Protein AF-A0A146M2W3-F1 (afdb_monomer)

Organism: Lygus hesperus (NCBI:txid30085)

Mean predicted aligned error: 14.53 Å

Foldseek 3Di:
DVVVVVVVVVVVVVVVVVVVVVVVVVVVVVVVVVVVVVVVVVVVVVLLVVLVVLVVVLVVVLVVVLVVVLVPDDDDDPDPVPVVSVVSSVCSVVVLPDPDPDPDDDDDDDPPPPPPPRRVVNVVSVVVVPPD

Radius of gyration: 33.16 Å; Cα contacts (8 Å, |Δi|>4): 21; chains: 1; bounding box: 76×37×98 Å

Sequence (132 aa):
MRQIYIVKKLQLDRDELVEKNTVAIEQVKNLQRQVDHLHRMYNTTLDNLRCSSKVLNSHSTLLRTIMIKLQQLPPAPQGAQVDEVISLVQQCIDGSGSTDDTEGGGSSNSGTDIHTTTDHDTKECEKNNLIQ

pLDDT: mean 74.76, std 20.81, range [29.23, 98.44]

Solvent-accessible surface area (backbone atoms only — not comparable to full-atom values): 7998 Å² total; per-residue (Å²): 114,71,66,61,53,53,55,54,49,54,49,52,56,49,52,54,48,52,51,54,48,53,54,52,51,52,52,52,54,51,50,50,53,51,52,56,49,51,53,51,54,49,52,54,51,52,51,53,51,54,40,52,52,50,49,51,53,51,51,52,51,51,52,51,52,46,53,56,54,60,70,69,53,76,95,67,71,93,80,71,56,61,65,55,50,51,52,51,49,48,49,55,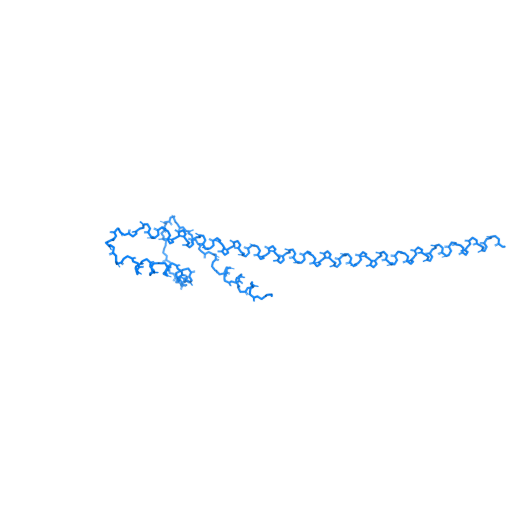61,56,55,71,74,60,84,76,89,69,91,73,89,77,93,75,97,65,99,75,81,74,77,80,76,60,56,67,62,40,56,58,44,57,60,59,71,73,69,128

Secondary structure (DSSP, 8-state):
-HHHHHHHHHHHHHHHHHHHHHHHHHHHHHHHHHHHHHHHHHHHHHHHHHHHHHHHHHHHHHHHHHHHHHHTS----TTSHHHHHHHHHHHHHHHTT-------------S------HHHHHHHHHHHTT--

Structure (mmCIF, N/CA/C/O backbone):
data_AF-A0A146M2W3-F1
#
_entry.id   AF-A0A146M2W3-F1
#
loop_
_atom_site.group_PDB
_atom_site.id
_atom_site.type_symbol
_atom_site.label_atom_id
_atom_site.label_alt_id
_atom_site.label_comp_id
_atom_site.label_asym_id
_atom_site.label_entity_id
_atom_site.label_seq_id
_atom_site.pdbx_PDB_ins_code
_atom_site.Cartn_x
_atom_site.Cartn_y
_atom_site.Cartn_z
_atom_site.occupancy
_atom_site.B_iso_or_equiv
_atom_site.auth_seq_id
_atom_site.auth_comp_id
_atom_site.auth_asym_id
_atom_site.auth_atom_id
_atom_site.pdbx_PDB_model_num
ATOM 1 N N . MET A 1 1 ? 39.414 5.147 -50.399 1.00 68.69 1 MET A N 1
ATOM 2 C CA . MET A 1 1 ? 39.560 4.043 -49.416 1.00 68.69 1 MET A CA 1
ATOM 3 C C . MET A 1 1 ? 39.433 4.504 -47.959 1.00 68.69 1 MET A C 1
ATOM 5 O O . MET A 1 1 ? 38.532 4.027 -47.286 1.00 68.69 1 MET A O 1
ATOM 9 N N . ARG A 1 2 ? 40.241 5.458 -47.463 1.00 79.69 2 ARG A N 1
ATOM 10 C CA . ARG A 1 2 ? 40.223 5.892 -46.042 1.00 79.69 2 ARG A CA 1
ATOM 11 C C . ARG A 1 2 ? 38.888 6.491 -45.552 1.00 79.69 2 ARG A C 1
ATOM 13 O O . ARG A 1 2 ? 38.455 6.159 -44.457 1.00 79.69 2 ARG A O 1
ATOM 20 N N . GLN A 1 3 ? 38.209 7.311 -46.361 1.00 80.00 3 GLN A N 1
ATOM 21 C CA . GLN A 1 3 ? 36.900 7.885 -45.991 1.00 80.00 3 GLN A CA 1
ATOM 22 C C . GLN A 1 3 ? 35.794 6.825 -45.845 1.00 80.00 3 GLN A C 1
ATOM 24 O O . GLN A 1 3 ? 35.020 6.883 -44.898 1.00 80.00 3 GLN A O 1
ATOM 29 N N . ILE A 1 4 ? 35.762 5.814 -46.722 1.00 84.75 4 ILE A N 1
ATOM 30 C CA . ILE A 1 4 ? 34.765 4.726 -46.676 1.00 84.75 4 ILE A CA 1
ATOM 31 C C . ILE A 1 4 ? 34.895 3.919 -45.374 1.00 84.75 4 ILE A C 1
ATOM 33 O O . ILE A 1 4 ? 33.893 3.538 -44.778 1.00 84.75 4 ILE A O 1
ATOM 37 N N . TYR A 1 5 ? 36.126 3.688 -44.908 1.00 89.00 5 TYR A N 1
ATOM 38 C CA . TYR A 1 5 ? 36.385 2.996 -43.644 1.00 89.00 5 TYR A CA 1
ATOM 39 C C . TYR A 1 5 ? 35.876 3.785 -42.427 1.00 89.00 5 TYR A C 1
ATOM 41 O O . TYR A 1 5 ? 35.242 3.209 -41.547 1.00 89.00 5 TYR A O 1
ATOM 49 N N . ILE A 1 6 ? 36.095 5.105 -42.402 1.00 89.88 6 ILE A N 1
ATOM 50 C CA . ILE A 1 6 ? 35.620 5.978 -41.315 1.00 89.88 6 ILE A CA 1
ATOM 51 C C . ILE A 1 6 ? 34.089 5.972 -41.249 1.00 89.88 6 ILE A C 1
ATOM 53 O O . ILE A 1 6 ? 33.527 5.802 -40.171 1.00 89.88 6 ILE A O 1
ATOM 57 N N . VAL A 1 7 ? 33.416 6.090 -42.398 1.00 90.81 7 VAL A N 1
ATOM 58 C CA . VAL A 1 7 ? 31.946 6.062 -42.463 1.00 90.81 7 VAL A CA 1
ATOM 59 C C . VAL A 1 7 ? 31.393 4.730 -41.951 1.00 90.81 7 VAL A C 1
ATOM 61 O O . VAL A 1 7 ? 30.474 4.734 -41.138 1.00 90.81 7 VAL A O 1
ATOM 64 N N . LYS A 1 8 ? 31.980 3.594 -42.354 1.00 91.69 8 LYS A N 1
ATOM 65 C CA . LYS A 1 8 ? 31.552 2.269 -41.870 1.00 91.69 8 LYS A CA 1
ATOM 66 C C . LYS A 1 8 ? 31.742 2.099 -40.363 1.00 91.69 8 LYS A C 1
ATOM 68 O O . LYS A 1 8 ? 30.880 1.522 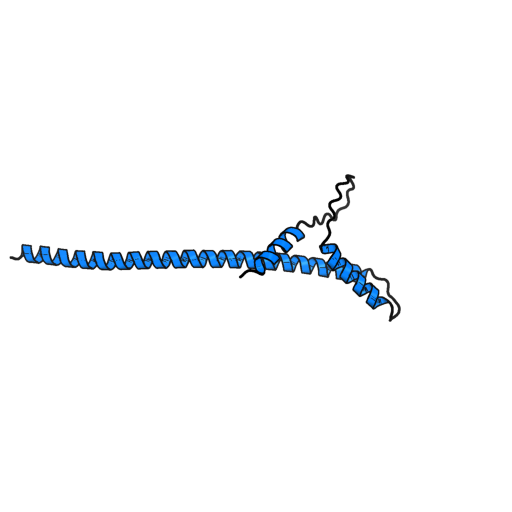-39.711 1.00 91.69 8 LYS A O 1
ATOM 73 N N . LYS A 1 9 ? 32.844 2.607 -39.804 1.00 92.94 9 LYS A N 1
ATOM 74 C CA . LYS A 1 9 ? 33.096 2.527 -38.360 1.00 92.94 9 LYS A CA 1
ATOM 75 C C . LYS A 1 9 ? 32.066 3.330 -37.561 1.00 92.94 9 LYS A C 1
ATOM 77 O O . LYS A 1 9 ? 31.474 2.798 -36.636 1.00 92.94 9 LYS A O 1
ATOM 82 N N . LEU A 1 10 ? 31.784 4.563 -37.983 1.00 93.56 10 LEU A N 1
ATOM 83 C CA . LEU A 1 10 ? 30.774 5.406 -37.335 1.00 93.56 10 LEU A CA 1
ATOM 84 C C . LEU A 1 10 ? 29.359 4.814 -37.421 1.00 93.56 10 LEU A C 1
ATOM 86 O O . LEU A 1 10 ? 28.562 5.008 -36.508 1.00 93.56 10 LEU A O 1
ATOM 90 N N . GLN A 1 11 ? 29.039 4.094 -38.501 1.00 92.81 11 GLN A N 1
ATOM 91 C CA . GLN A 1 11 ? 27.768 3.374 -38.622 1.00 92.81 11 GLN A CA 1
ATOM 92 C C . GLN A 1 11 ? 27.661 2.236 -37.601 1.00 92.81 11 GLN A C 1
ATOM 94 O O . GLN A 1 11 ? 26.648 2.154 -36.917 1.00 92.81 11 GLN A O 1
ATOM 99 N N . LEU A 1 12 ? 28.712 1.424 -37.448 1.00 92.81 12 LEU A N 1
ATOM 100 C CA . LEU A 1 12 ? 28.744 0.347 -36.453 1.00 92.81 12 LEU A CA 1
ATOM 101 C C . LEU A 1 12 ? 28.643 0.888 -35.020 1.00 92.81 12 LEU A C 1
ATOM 103 O O . LEU A 1 12 ? 27.826 0.397 -34.247 1.00 92.81 12 LEU A O 1
ATOM 107 N N . ASP A 1 13 ? 29.402 1.940 -34.694 1.00 95.38 13 ASP A N 1
ATOM 108 C CA . ASP A 1 13 ? 29.377 2.565 -33.364 1.00 95.38 13 ASP A CA 1
ATOM 109 C C . ASP A 1 13 ? 27.982 3.143 -33.041 1.00 95.38 13 ASP A C 1
ATOM 111 O O . ASP A 1 13 ? 27.497 3.045 -31.912 1.00 95.38 13 ASP A O 1
ATOM 115 N N . ARG A 1 14 ? 27.301 3.726 -34.041 1.00 94.94 14 ARG A N 1
ATOM 116 C CA . ARG A 1 14 ? 25.918 4.206 -33.904 1.00 94.94 14 ARG A CA 1
ATOM 117 C C . ARG A 1 14 ? 24.954 3.050 -33.656 1.00 94.94 14 ARG A C 1
ATOM 119 O O . ARG A 1 14 ? 24.096 3.173 -32.788 1.00 94.94 14 ARG A O 1
ATOM 126 N N . ASP A 1 15 ? 25.058 1.973 -34.424 1.00 96.44 15 ASP A N 1
ATOM 127 C CA . ASP A 1 15 ? 24.134 0.842 -34.323 1.00 96.44 15 ASP A CA 1
ATOM 128 C C . ASP A 1 15 ? 24.264 0.146 -32.961 1.00 96.44 15 ASP A C 1
ATOM 130 O O . ASP A 1 15 ? 23.254 -0.093 -32.300 1.00 96.44 15 ASP A O 1
ATOM 134 N N . GLU A 1 16 ? 25.494 -0.043 -32.471 1.00 96.62 16 GLU A N 1
ATOM 135 C CA . GLU A 1 16 ? 25.751 -0.558 -31.120 1.00 96.62 16 GLU A CA 1
ATOM 136 C C . GLU A 1 16 ? 25.183 0.377 -30.035 1.00 96.62 16 GLU A C 1
ATOM 138 O O . GLU A 1 16 ? 24.596 -0.076 -29.048 1.00 96.62 16 GLU A O 1
ATOM 143 N N . LEU A 1 17 ? 25.315 1.697 -30.211 1.00 97.56 17 LEU A N 1
ATOM 144 C CA . LEU A 1 17 ? 24.753 2.670 -29.274 1.00 97.56 17 LEU A CA 1
ATOM 145 C C . LEU A 1 17 ? 23.218 2.633 -29.259 1.00 97.56 17 LEU A C 1
ATOM 147 O O . LEU A 1 17 ? 22.618 2.720 -28.187 1.00 97.56 17 LEU A O 1
ATOM 151 N N . VAL A 1 18 ? 22.580 2.491 -30.423 1.00 97.56 18 VAL A N 1
ATOM 152 C CA . VAL A 1 18 ? 21.118 2.373 -30.550 1.00 97.56 18 VAL A CA 1
ATOM 153 C C . VAL A 1 18 ? 20.616 1.092 -29.885 1.00 97.56 18 VAL A C 1
ATOM 155 O O . VAL A 1 18 ? 19.613 1.133 -29.168 1.00 97.56 18 VAL A O 1
ATOM 158 N N . GLU A 1 19 ? 21.317 -0.027 -30.059 1.00 97.12 19 GLU A N 1
ATOM 159 C CA . GLU A 1 19 ? 20.969 -1.296 -29.418 1.00 97.12 19 GLU A CA 1
ATOM 160 C C . GLU A 1 19 ? 21.061 -1.189 -27.889 1.00 97.12 19 GLU A C 1
ATOM 162 O O . GLU A 1 19 ? 20.087 -1.468 -27.183 1.00 97.12 19 GLU A O 1
ATOM 167 N N . LYS A 1 20 ? 22.184 -0.678 -27.367 1.00 97.19 20 LYS A N 1
ATOM 168 C CA . LYS A 1 20 ? 22.369 -0.466 -25.921 1.00 97.19 20 LYS A CA 1
ATOM 169 C C . LYS A 1 20 ? 21.319 0.473 -25.334 1.00 97.19 20 LYS A C 1
ATOM 171 O O . LYS A 1 20 ? 20.802 0.213 -24.249 1.00 97.19 20 LYS A O 1
ATOM 176 N N . ASN A 1 21 ? 20.985 1.549 -26.044 1.00 97.62 21 ASN A N 1
ATOM 177 C CA . ASN A 1 21 ? 19.965 2.496 -25.602 1.00 97.62 21 ASN A CA 1
ATOM 178 C C . ASN A 1 21 ? 18.574 1.844 -25.572 1.00 97.62 21 ASN A C 1
ATOM 180 O O . ASN A 1 21 ? 17.841 1.999 -24.600 1.00 97.62 21 ASN A O 1
ATOM 184 N N . THR A 1 22 ? 18.245 1.030 -26.576 1.00 97.88 22 THR A N 1
ATOM 185 C CA . THR A 1 22 ? 16.979 0.283 -26.618 1.00 97.88 22 THR A CA 1
ATOM 186 C C . THR A 1 22 ? 16.828 -0.631 -25.400 1.00 97.88 22 THR A C 1
ATOM 188 O O . THR A 1 22 ? 15.792 -0.607 -24.733 1.00 97.88 22 THR A O 1
ATOM 191 N N . VAL A 1 23 ? 17.881 -1.377 -25.049 1.00 98.00 23 VAL A N 1
ATOM 192 C CA . VAL A 1 23 ? 17.892 -2.226 -23.846 1.00 98.00 23 VAL A CA 1
ATOM 193 C C . VAL A 1 23 ? 17.749 -1.387 -22.573 1.00 98.00 23 VAL A C 1
ATOM 195 O O . VAL A 1 23 ? 16.953 -1.733 -21.700 1.00 98.00 23 VAL A O 1
ATOM 198 N N . ALA A 1 24 ? 18.468 -0.265 -22.471 1.00 97.62 24 ALA A N 1
ATOM 199 C CA . ALA A 1 24 ? 18.381 0.630 -21.319 1.00 97.62 24 ALA A CA 1
ATOM 200 C C . ALA A 1 24 ? 16.965 1.210 -21.138 1.00 97.62 24 ALA A C 1
ATOM 202 O O . ALA A 1 24 ? 16.454 1.247 -20.019 1.00 97.62 24 ALA A O 1
ATOM 203 N N . ILE A 1 25 ? 16.292 1.600 -22.225 1.00 98.12 25 ILE A N 1
ATOM 204 C CA . ILE A 1 25 ? 14.904 2.081 -22.193 1.00 98.12 25 ILE A CA 1
ATOM 205 C C . ILE A 1 25 ? 13.962 0.996 -21.661 1.00 98.12 25 ILE A C 1
ATOM 207 O O . ILE A 1 25 ? 13.115 1.285 -20.814 1.00 98.12 25 ILE A O 1
ATOM 211 N N . GLU A 1 26 ? 14.098 -0.250 -22.118 1.00 98.12 26 GLU A N 1
ATOM 212 C CA . GLU A 1 26 ? 13.259 -1.349 -21.624 1.00 98.12 26 GLU A CA 1
ATOM 213 C C . GLU A 1 26 ? 13.524 -1.667 -20.147 1.00 98.12 26 GLU A C 1
ATOM 215 O O . GLU A 1 26 ? 12.582 -1.907 -19.388 1.00 98.12 26 GLU A O 1
ATOM 220 N N . GLN A 1 27 ? 14.778 -1.575 -19.696 1.00 98.12 27 GLN A N 1
ATOM 221 C CA . GLN A 1 27 ? 15.111 -1.701 -18.275 1.00 98.12 27 GLN A CA 1
ATOM 222 C C . GLN A 1 27 ? 14.464 -0.592 -17.437 1.00 98.12 27 GLN A C 1
ATOM 224 O O . GLN A 1 27 ? 13.865 -0.887 -16.402 1.00 98.12 27 GLN A O 1
ATOM 229 N N . VAL A 1 28 ? 14.507 0.664 -17.895 1.00 98.25 28 VAL A N 1
ATOM 230 C CA . VAL A 1 28 ? 13.856 1.793 -17.209 1.00 98.25 28 VAL A CA 1
ATOM 231 C C . VAL A 1 28 ? 12.340 1.607 -17.155 1.00 98.25 28 VAL A C 1
ATOM 233 O O . VAL A 1 28 ? 11.745 1.780 -16.093 1.00 98.25 28 VAL A O 1
ATOM 236 N N . LYS A 1 29 ? 11.699 1.185 -18.252 1.00 98.12 29 LYS A N 1
ATOM 237 C CA . LYS A 1 29 ? 10.257 0.877 -18.256 1.00 98.12 29 LYS A CA 1
ATOM 238 C C . LYS A 1 29 ? 9.911 -0.237 -17.271 1.00 98.12 29 LYS A C 1
ATOM 240 O O . LYS A 1 29 ? 8.884 -0.162 -16.600 1.00 98.12 29 LYS A O 1
ATOM 245 N N . ASN A 1 30 ? 10.745 -1.271 -17.180 1.00 98.31 30 ASN A N 1
ATOM 246 C CA . ASN A 1 30 ? 10.530 -2.358 -16.232 1.00 98.31 30 ASN A CA 1
ATOM 247 C C . ASN A 1 30 ? 10.655 -1.878 -14.779 1.00 98.31 30 ASN A C 1
ATOM 249 O O . ASN A 1 30 ? 9.797 -2.193 -13.957 1.00 98.31 30 ASN A O 1
ATOM 253 N N . LEU A 1 31 ? 11.674 -1.068 -14.476 1.00 98.44 31 LEU A N 1
ATOM 254 C CA . LEU A 1 31 ? 11.842 -0.458 -13.156 1.00 98.44 31 LEU A CA 1
ATOM 255 C C . LEU A 1 31 ? 10.659 0.442 -12.793 1.00 98.44 31 LEU A C 1
ATOM 257 O O . LEU A 1 31 ? 10.152 0.345 -11.680 1.00 98.44 31 LEU A O 1
ATOM 261 N N . GLN A 1 32 ? 10.157 1.242 -13.738 1.00 98.44 32 GLN A N 1
ATOM 262 C CA . GLN A 1 32 ? 8.974 2.073 -13.513 1.00 98.44 32 GLN A CA 1
ATOM 263 C C . GLN A 1 32 ? 7.765 1.226 -13.092 1.00 98.44 32 GLN A C 1
ATOM 265 O O . GLN A 1 32 ? 7.129 1.520 -12.084 1.00 98.44 32 GLN A O 1
ATOM 270 N N . ARG A 1 33 ? 7.496 0.115 -13.793 1.00 98.06 33 ARG A N 1
ATOM 271 C CA . ARG A 1 33 ? 6.397 -0.800 -13.431 1.00 98.06 33 ARG A CA 1
ATOM 272 C C . ARG A 1 33 ? 6.571 -1.399 -12.033 1.00 98.06 33 ARG A C 1
ATOM 274 O O . ARG A 1 33 ? 5.580 -1.575 -11.326 1.00 98.06 33 ARG A O 1
ATOM 281 N N . GLN A 1 34 ? 7.803 -1.725 -11.637 1.00 97.88 34 GLN A N 1
ATOM 282 C CA . GLN A 1 34 ? 8.091 -2.245 -10.297 1.00 97.88 34 GLN A CA 1
ATOM 283 C C . GLN A 1 34 ? 7.845 -1.189 -9.218 1.00 97.88 34 GLN A C 1
ATOM 285 O O . GLN A 1 34 ? 7.228 -1.500 -8.201 1.00 97.88 34 GLN A O 1
ATOM 290 N N . VAL A 1 35 ? 8.257 0.059 -9.453 1.00 98.31 35 VAL A N 1
ATOM 291 C CA . VAL A 1 35 ? 7.988 1.181 -8.542 1.00 98.31 35 VAL A CA 1
ATOM 292 C C . VAL A 1 35 ? 6.485 1.429 -8.415 1.00 98.31 35 VAL A C 1
ATOM 294 O O . VAL A 1 35 ? 5.981 1.523 -7.298 1.00 98.31 35 VAL A O 1
ATOM 297 N N . ASP A 1 36 ? 5.745 1.443 -9.526 1.00 96.94 36 ASP A N 1
ATOM 298 C CA . ASP A 1 36 ? 4.287 1.624 -9.517 1.00 96.94 36 ASP A CA 1
ATOM 299 C C . ASP A 1 36 ? 3.569 0.483 -8.773 1.00 96.94 36 ASP A C 1
ATOM 301 O O . ASP A 1 36 ? 2.549 0.680 -8.107 1.00 96.94 36 ASP A O 1
ATOM 305 N N . HIS A 1 37 ? 4.080 -0.747 -8.880 1.00 94.94 37 HIS A N 1
ATOM 306 C CA . HIS A 1 37 ? 3.567 -1.880 -8.115 1.00 94.94 37 HIS A CA 1
ATOM 307 C C . HIS A 1 37 ? 3.860 -1.737 -6.617 1.00 94.94 37 HIS A C 1
ATOM 309 O O . HIS A 1 37 ? 2.946 -1.883 -5.803 1.00 94.94 37 HIS A O 1
ATOM 315 N N . LEU A 1 38 ? 5.094 -1.384 -6.253 1.00 97.69 38 LEU A N 1
ATOM 316 C CA . LEU A 1 38 ? 5.490 -1.187 -4.861 1.00 97.69 38 LEU A CA 1
ATOM 317 C C . LEU A 1 38 ? 4.694 -0.053 -4.203 1.00 97.69 38 LEU A C 1
ATOM 319 O O . LEU A 1 38 ? 4.251 -0.192 -3.066 1.00 97.69 38 LEU A O 1
ATOM 323 N N . HIS A 1 39 ? 4.449 1.037 -4.932 1.00 96.88 39 HIS A N 1
ATOM 324 C CA . HIS A 1 39 ? 3.643 2.156 -4.451 1.00 96.88 39 HIS A CA 1
ATOM 325 C C . HIS A 1 39 ? 2.199 1.733 -4.139 1.00 96.88 39 HIS A C 1
ATOM 327 O O . HIS A 1 39 ? 1.645 2.119 -3.111 1.00 96.88 39 HIS A O 1
ATOM 333 N N . ARG A 1 40 ? 1.600 0.878 -4.980 1.00 93.00 40 ARG A N 1
ATOM 334 C CA . ARG A 1 40 ? 0.271 0.307 -4.711 1.00 93.00 40 ARG A CA 1
ATOM 335 C C . ARG A 1 40 ? 0.266 -0.568 -3.461 1.00 93.00 40 ARG A C 1
ATOM 337 O O . ARG A 1 40 ? -0.600 -0.376 -2.616 1.00 93.00 40 ARG A O 1
ATOM 344 N N . MET A 1 41 ? 1.248 -1.460 -3.305 1.00 92.31 41 MET A N 1
ATOM 345 C CA . MET A 1 41 ? 1.348 -2.293 -2.098 1.00 92.31 41 MET A CA 1
ATOM 346 C C . MET A 1 41 ? 1.544 -1.461 -0.827 1.00 92.31 41 MET A C 1
ATOM 348 O O . MET A 1 41 ? 0.959 -1.770 0.211 1.00 92.31 41 MET A O 1
ATOM 352 N N . TYR A 1 42 ? 2.344 -0.395 -0.906 1.00 94.50 42 TYR A N 1
ATOM 353 C CA . TYR A 1 42 ? 2.543 0.534 0.202 1.00 94.50 42 TYR A CA 1
ATOM 354 C C . TYR A 1 42 ? 1.226 1.188 0.628 1.00 94.50 42 TYR A C 1
ATOM 356 O O . TYR A 1 42 ? 0.900 1.164 1.812 1.00 94.50 42 TYR A O 1
ATOM 364 N N . ASN A 1 43 ? 0.446 1.710 -0.324 1.00 89.38 43 ASN A N 1
ATOM 365 C CA . ASN A 1 43 ? -0.838 2.343 -0.019 1.00 89.38 43 ASN A CA 1
ATOM 366 C 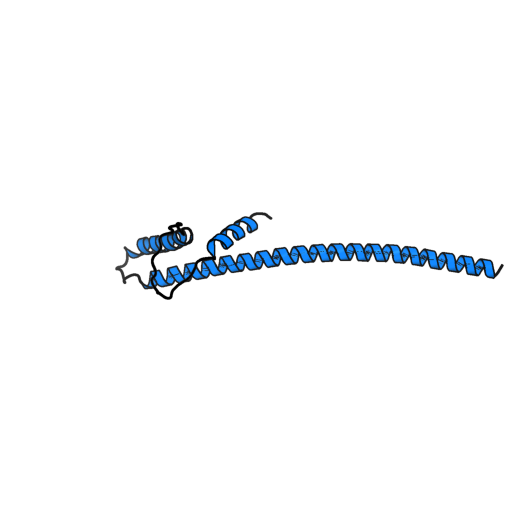C . ASN A 1 43 ? -1.827 1.341 0.595 1.00 89.38 43 ASN A C 1
ATOM 368 O O . ASN A 1 43 ? -2.401 1.633 1.638 1.00 89.38 43 ASN A O 1
ATOM 372 N N . THR A 1 44 ? -1.936 0.127 0.041 1.00 87.25 44 THR A N 1
ATOM 373 C CA . THR A 1 44 ? -2.761 -0.942 0.635 1.00 87.25 44 THR A CA 1
ATOM 374 C C . THR A 1 44 ? -2.329 -1.269 2.066 1.00 87.25 44 THR A C 1
ATOM 376 O O . THR A 1 44 ? -3.159 -1.371 2.964 1.00 87.25 44 THR A O 1
ATOM 379 N N . THR A 1 45 ? -1.021 -1.382 2.314 1.00 89.19 45 THR A N 1
ATOM 380 C CA . THR A 1 45 ? -0.495 -1.649 3.661 1.00 89.19 45 THR A CA 1
ATOM 381 C C . THR A 1 45 ? -0.810 -0.502 4.621 1.00 89.19 45 THR A C 1
ATOM 383 O O . THR A 1 45 ? -1.184 -0.737 5.769 1.00 89.19 45 THR A O 1
ATOM 386 N N . LEU A 1 46 ? -0.680 0.745 4.164 1.00 91.69 46 LEU A N 1
ATOM 387 C CA . LEU A 1 46 ? -0.985 1.929 4.960 1.00 91.69 46 LEU A CA 1
ATOM 388 C C . LEU A 1 46 ? -2.470 1.990 5.335 1.00 91.69 46 LEU A C 1
ATOM 390 O O . LEU A 1 46 ? -2.793 2.294 6.485 1.00 91.69 46 LEU A O 1
ATOM 394 N N . ASP A 1 47 ? -3.359 1.672 4.399 1.00 83.06 47 ASP A N 1
ATOM 395 C CA . ASP A 1 47 ? -4.799 1.627 4.646 1.00 83.06 47 ASP A CA 1
AT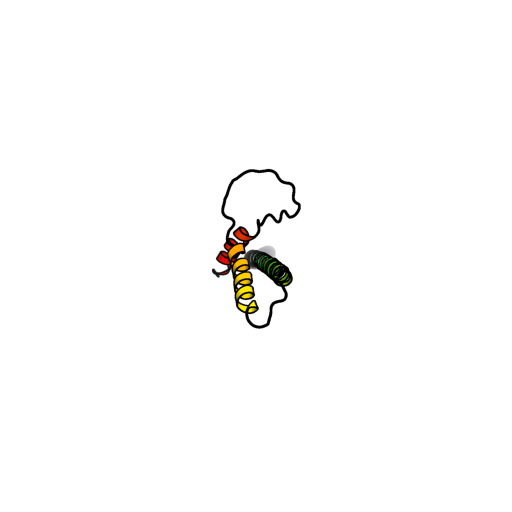OM 396 C C . ASP A 1 47 ? -5.159 0.511 5.639 1.00 83.06 47 ASP A C 1
ATOM 398 O O . ASP A 1 47 ? -5.892 0.764 6.597 1.00 83.06 47 ASP A O 1
ATOM 402 N N . ASN A 1 48 ? -4.539 -0.668 5.527 1.00 82.00 48 ASN A N 1
ATOM 403 C CA . ASN A 1 48 ? -4.701 -1.753 6.502 1.00 82.00 48 ASN A CA 1
ATOM 404 C C . ASN A 1 48 ? -4.195 -1.365 7.902 1.00 82.00 48 ASN A C 1
ATOM 406 O O . ASN A 1 48 ? -4.822 -1.696 8.908 1.00 82.00 48 ASN A O 1
ATOM 410 N N . LEU A 1 49 ? -3.080 -0.636 8.006 1.00 87.31 49 LEU A N 1
ATOM 411 C CA . LEU A 1 49 ? -2.576 -0.151 9.297 1.00 87.31 49 LEU A CA 1
ATOM 412 C C . LEU A 1 49 ? -3.509 0.892 9.920 1.00 87.31 49 LEU A C 1
ATOM 414 O O . LEU A 1 49 ? -3.781 0.836 11.122 1.00 87.31 49 LEU A O 1
ATOM 418 N N . ARG A 1 50 ? -4.038 1.818 9.112 1.00 85.88 50 ARG A N 1
ATOM 419 C CA . ARG A 1 50 ? -5.059 2.780 9.557 1.00 85.88 50 ARG A CA 1
ATOM 420 C C . ARG A 1 50 ? -6.313 2.059 10.041 1.00 85.88 50 ARG A C 1
ATOM 422 O O . ARG A 1 50 ? -6.846 2.424 11.087 1.00 85.88 50 ARG A O 1
ATOM 429 N N . CYS A 1 51 ? -6.727 1.013 9.330 1.00 82.44 51 CYS A N 1
ATOM 430 C CA . CYS A 1 51 ? -7.839 0.150 9.707 1.00 82.44 51 CYS A CA 1
ATOM 431 C C . CYS A 1 51 ? -7.634 -0.490 11.081 1.00 82.44 51 CYS A C 1
ATOM 433 O O . CYS A 1 51 ? -8.422 -0.276 12.002 1.00 82.44 51 CYS A O 1
ATOM 435 N N . SER A 1 52 ? -6.518 -1.201 11.248 1.00 82.88 52 SER A N 1
ATOM 436 C CA . SER A 1 52 ? -6.154 -1.856 12.505 1.00 82.88 52 SER A CA 1
ATOM 437 C C . SER A 1 52 ? -6.069 -0.863 13.663 1.00 82.88 52 SER A C 1
ATOM 439 O O . SER A 1 52 ? -6.492 -1.170 14.776 1.00 82.88 52 SER A O 1
ATOM 441 N N . SER A 1 53 ? -5.579 0.356 13.411 1.00 85.69 53 SER A N 1
ATOM 442 C CA . SER A 1 53 ? -5.562 1.415 14.421 1.00 85.69 53 SER A CA 1
ATOM 443 C C . SER A 1 53 ? -6.968 1.859 14.834 1.00 85.69 53 SER A C 1
ATOM 445 O O . SER A 1 53 ? -7.175 2.118 16.020 1.00 85.69 53 SER A O 1
ATOM 447 N N . LYS A 1 54 ? -7.929 1.955 13.903 1.00 82.44 54 LYS A N 1
ATOM 448 C CA . LYS A 1 54 ? -9.330 2.276 14.228 1.00 82.44 54 LYS A CA 1
ATOM 449 C C . LYS A 1 54 ? -9.963 1.176 15.088 1.00 82.44 54 LYS A C 1
ATOM 451 O O . LYS A 1 54 ? -10.502 1.491 16.148 1.00 82.44 54 LYS A O 1
ATOM 456 N N . VAL A 1 55 ? -9.807 -0.092 14.697 1.00 83.25 55 VAL A N 1
ATOM 457 C CA . VAL A 1 55 ? -10.305 -1.258 15.457 1.00 83.25 55 VAL A CA 1
ATOM 458 C C . VAL A 1 55 ? -9.722 -1.273 16.873 1.00 83.25 55 VAL A C 1
ATOM 460 O O . VAL A 1 55 ? -10.455 -1.368 17.856 1.00 83.25 55 VAL A O 1
ATOM 463 N N . LEU A 1 56 ? -8.402 -1.097 17.006 1.00 85.88 56 LEU A N 1
ATOM 464 C CA . LEU A 1 56 ? -7.737 -1.089 18.310 1.00 85.88 56 LEU A CA 1
ATOM 465 C C . LEU A 1 56 ? -8.235 0.052 19.212 1.00 85.88 56 LEU A C 1
ATOM 467 O O . LEU A 1 56 ? -8.430 -0.151 20.411 1.00 85.88 56 LEU A O 1
ATOM 471 N N . ASN A 1 57 ? -8.474 1.239 18.649 1.00 83.56 57 ASN A N 1
ATOM 472 C CA . ASN A 1 57 ? -9.035 2.370 19.391 1.00 83.56 57 ASN A CA 1
ATOM 473 C C . ASN A 1 57 ? -10.478 2.108 19.844 1.00 83.56 57 ASN A C 1
ATOM 475 O O . ASN A 1 57 ? -10.839 2.475 20.968 1.00 83.56 57 ASN A O 1
ATOM 479 N N . SER A 1 58 ? -11.282 1.445 19.007 1.00 81.06 58 SER A N 1
ATOM 480 C CA . SER A 1 58 ? -12.632 1.008 19.376 1.00 81.06 58 SER A CA 1
ATOM 481 C C . SER A 1 58 ? -12.580 0.032 20.557 1.00 81.06 58 SER A C 1
ATOM 483 O O . SER A 1 58 ? -13.172 0.293 21.606 1.00 81.06 58 SER A O 1
ATOM 485 N N . HIS A 1 59 ? -11.748 -1.011 20.469 1.00 85.31 59 HIS A N 1
ATOM 486 C CA . HIS A 1 59 ? -11.547 -1.966 21.564 1.00 85.31 59 HIS A CA 1
ATOM 487 C C . HIS A 1 59 ? -11.027 -1.306 22.847 1.00 85.31 59 HIS A C 1
ATOM 489 O O . HIS A 1 59 ? -11.495 -1.624 23.939 1.00 85.31 59 HIS A O 1
ATOM 495 N N . SER A 1 60 ? -10.084 -0.364 22.743 1.00 85.56 60 SER A N 1
ATOM 496 C CA . SER A 1 60 ? -9.570 0.374 23.903 1.00 85.56 60 SER A CA 1
ATOM 497 C C . SER A 1 60 ? -10.674 1.171 24.602 1.00 85.56 60 SER A C 1
ATOM 499 O O . SER A 1 60 ? -10.763 1.169 25.832 1.00 85.56 60 SER A O 1
ATOM 501 N N . THR A 1 61 ? -11.546 1.810 23.820 1.00 84.88 61 THR A N 1
ATOM 502 C CA . THR A 1 61 ? -12.708 2.542 24.334 1.00 84.88 61 THR A CA 1
ATOM 503 C C . THR A 1 61 ? -13.694 1.599 25.016 1.00 84.88 61 THR A C 1
ATOM 505 O O . THR A 1 61 ? -14.091 1.861 26.150 1.00 84.88 61 THR A O 1
ATOM 508 N N . LEU A 1 62 ? -14.028 0.473 24.381 1.00 85.31 62 LEU A N 1
ATOM 509 C CA . LEU A 1 62 ? -14.924 -0.535 24.945 1.00 85.31 62 LEU A CA 1
ATOM 5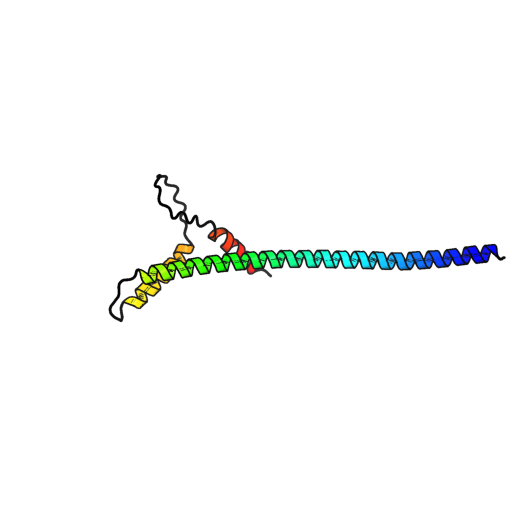10 C C . LEU A 1 62 ? -14.399 -1.084 26.280 1.00 85.31 62 LEU A C 1
ATOM 512 O O . LEU A 1 62 ? -15.127 -1.101 27.272 1.00 85.31 62 LEU A O 1
ATOM 516 N N . LEU A 1 63 ? -13.119 -1.462 26.341 1.00 87.31 63 LEU A N 1
ATOM 517 C CA . LEU A 1 63 ? -12.482 -1.941 27.571 1.00 87.31 63 LEU A CA 1
ATOM 518 C C . LEU A 1 63 ? -12.508 -0.883 28.676 1.00 87.31 63 LEU A C 1
ATOM 520 O O . LEU A 1 63 ? -12.804 -1.206 29.826 1.00 87.31 63 LEU A O 1
ATOM 524 N N . ARG A 1 64 ? -12.245 0.387 28.341 1.00 87.12 64 ARG A N 1
ATOM 525 C CA . ARG A 1 64 ? -12.342 1.489 29.307 1.00 87.12 64 ARG A CA 1
ATOM 526 C C . ARG A 1 64 ? -13.766 1.627 29.847 1.00 87.12 64 ARG A C 1
ATOM 528 O O . ARG A 1 64 ? -13.933 1.782 31.055 1.00 87.12 64 ARG A O 1
ATOM 535 N N . THR A 1 65 ? -14.776 1.539 28.986 1.00 85.25 65 THR A N 1
ATOM 536 C CA . THR A 1 65 ? -16.190 1.584 29.386 1.00 85.25 65 THR A CA 1
ATOM 537 C C . THR A 1 65 ? -16.542 0.433 30.323 1.00 85.25 65 THR A C 1
ATOM 539 O O . THR A 1 65 ? -17.114 0.672 31.387 1.00 85.25 65 THR A O 1
ATOM 542 N N . ILE A 1 66 ? -16.135 -0.794 29.984 1.00 85.19 66 ILE A N 1
ATOM 543 C CA . ILE A 1 66 ? -16.327 -1.974 30.834 1.00 85.19 66 ILE A CA 1
ATOM 544 C C . ILE A 1 66 ? -15.665 -1.757 32.200 1.00 85.19 66 ILE A C 1
ATOM 546 O O . ILE A 1 66 ? -16.312 -1.944 33.226 1.00 85.19 66 ILE A O 1
ATOM 550 N N . MET A 1 67 ? -14.409 -1.297 32.239 1.00 86.00 67 MET A N 1
ATOM 551 C CA . MET A 1 67 ? -13.704 -1.025 33.497 1.00 86.00 67 MET A CA 1
ATOM 552 C C . MET A 1 67 ? -14.437 -0.003 34.372 1.00 86.00 67 MET A C 1
ATOM 554 O O . MET A 1 67 ? -14.597 -0.237 35.569 1.00 86.00 67 MET A O 1
ATOM 558 N N . ILE A 1 68 ? -14.901 1.108 33.789 1.00 86.12 68 ILE A N 1
ATOM 559 C CA . ILE A 1 68 ? -15.663 2.136 34.515 1.00 86.12 68 ILE A CA 1
ATOM 560 C C . ILE A 1 68 ? -16.950 1.535 35.087 1.00 86.12 68 ILE A C 1
ATOM 562 O O . ILE A 1 68 ? -17.261 1.750 36.257 1.00 86.12 68 ILE A O 1
ATOM 566 N N . LYS A 1 69 ? -17.689 0.760 34.288 1.00 83.31 69 LYS A N 1
ATOM 567 C CA . LYS A 1 69 ? -18.944 0.139 34.722 1.00 83.31 69 LYS A CA 1
ATOM 568 C C . LYS A 1 69 ? -18.730 -0.904 35.822 1.00 83.31 69 LYS A C 1
ATOM 570 O O . LYS A 1 69 ? -19.503 -0.936 36.772 1.00 83.31 69 LYS A O 1
ATOM 575 N N . LEU A 1 70 ? -17.658 -1.694 35.752 1.00 83.31 70 LEU A N 1
ATOM 576 C CA . LEU A 1 70 ? -17.300 -2.656 36.800 1.00 83.31 70 LEU A CA 1
ATOM 577 C C . LEU A 1 70 ? -16.952 -1.969 38.126 1.00 83.31 70 LEU A C 1
ATOM 579 O O . LEU A 1 70 ? -17.330 -2.462 39.182 1.00 83.31 70 LEU A O 1
ATOM 583 N N . GLN A 1 71 ? -16.276 -0.817 38.085 1.00 81.88 71 GLN A N 1
ATOM 584 C CA . GLN A 1 71 ? -15.968 -0.028 39.287 1.00 81.88 71 GLN A CA 1
ATOM 585 C C . GLN A 1 71 ? -17.210 0.587 39.947 1.00 81.88 71 GLN A C 1
ATOM 587 O O . GLN A 1 71 ? -17.169 0.914 41.130 1.00 81.88 71 GLN A O 1
ATOM 592 N N . GLN A 1 72 ? -18.300 0.762 39.196 1.00 81.12 72 GLN A N 1
ATOM 593 C CA . GLN A 1 72 ? -19.572 1.284 39.704 1.00 81.12 72 GLN A CA 1
ATOM 594 C C . GLN A 1 72 ? -20.443 0.205 40.365 1.00 81.12 72 GLN A C 1
ATOM 596 O O . GLN A 1 72 ? -21.449 0.550 40.987 1.00 81.12 72 GLN A O 1
ATOM 601 N N . LEU A 1 73 ? -20.086 -1.080 40.248 1.00 78.12 73 LEU A N 1
ATOM 602 C CA . LEU A 1 73 ? -20.845 -2.160 40.872 1.00 78.12 73 LEU A CA 1
ATOM 603 C C . LEU A 1 73 ? -20.689 -2.128 42.402 1.00 78.12 73 LEU A C 1
ATOM 605 O O . LEU A 1 73 ? -19.582 -1.928 42.912 1.00 78.12 73 LEU A O 1
ATOM 609 N N . PRO A 1 74 ? -21.776 -2.352 43.160 1.00 73.94 74 PRO A N 1
ATOM 610 C CA . PRO A 1 74 ? -21.699 -2.426 44.610 1.00 73.94 74 PRO A CA 1
ATOM 611 C C . PRO A 1 74 ? -20.838 -3.627 45.055 1.00 73.94 74 PRO A C 1
ATOM 613 O O . PRO A 1 74 ? -20.814 -4.666 44.384 1.00 73.94 74 PRO A O 1
ATOM 616 N N . PRO A 1 75 ? -20.139 -3.531 46.203 1.00 68.56 75 PRO A N 1
ATOM 617 C CA . PRO A 1 75 ? -19.422 -4.668 46.773 1.00 68.56 75 PRO A CA 1
ATOM 618 C C . PRO A 1 75 ? -20.434 -5.760 47.153 1.00 68.56 75 PRO A C 1
ATOM 620 O O . PRO A 1 75 ? -21.212 -5.590 48.089 1.00 68.56 75 PRO A O 1
ATOM 623 N N . ALA A 1 76 ? -20.455 -6.866 46.408 1.00 59.84 76 ALA A N 1
ATOM 624 C CA . ALA A 1 76 ? -21.428 -7.939 46.583 1.00 59.84 76 ALA A CA 1
ATOM 625 C C . ALA A 1 76 ? -20.847 -9.116 47.391 1.00 59.84 76 ALA A C 1
ATOM 627 O O . ALA A 1 76 ? -19.641 -9.380 47.336 1.00 59.84 76 ALA A O 1
ATOM 628 N N . PRO A 1 77 ? -21.694 -9.862 48.124 1.00 59.59 77 PRO A N 1
ATOM 629 C CA . PRO A 1 77 ? -21.309 -11.123 48.746 1.00 59.59 77 PRO A CA 1
ATOM 630 C C . PRO A 1 77 ? -20.961 -12.171 47.673 1.00 59.59 77 PRO A C 1
ATOM 632 O O . PRO A 1 77 ? -21.600 -12.253 46.624 1.00 59.59 77 PRO A O 1
ATOM 635 N N . GLN A 1 78 ? -19.917 -12.961 47.935 1.00 56.06 78 GLN A N 1
ATOM 636 C CA . GLN A 1 78 ? -19.325 -13.916 46.991 1.00 56.06 78 GLN A CA 1
ATOM 637 C C . GLN A 1 78 ? -20.376 -14.921 46.478 1.00 56.06 78 GLN A C 1
ATOM 639 O O . GLN A 1 78 ? -20.858 -15.754 47.241 1.00 56.06 78 GLN A O 1
ATOM 644 N N . GLY A 1 79 ? -20.737 -14.832 45.190 1.00 55.78 79 GLY A N 1
ATOM 645 C CA . GLY A 1 79 ? -21.613 -15.800 44.510 1.00 55.78 79 GLY A CA 1
ATOM 646 C C . GLY A 1 79 ? -22.589 -15.207 43.486 1.00 55.78 79 GLY A C 1
ATOM 647 O O . GLY A 1 79 ? -22.780 -15.810 42.440 1.00 55.78 79 GLY A O 1
ATOM 648 N N . ALA A 1 80 ? -23.150 -14.015 43.730 1.00 57.50 80 ALA A N 1
ATOM 649 C CA . ALA A 1 80 ? -24.142 -13.385 42.834 1.00 57.50 80 ALA A CA 1
ATOM 650 C C . ALA A 1 80 ? -23.536 -12.410 41.799 1.00 57.50 80 ALA A C 1
ATOM 652 O O . ALA A 1 80 ? -24.221 -11.941 40.899 1.00 57.50 80 ALA A O 1
ATOM 653 N N . GLN A 1 81 ? -22.242 -12.105 41.924 1.00 66.81 81 GLN A N 1
ATOM 654 C CA . GLN A 1 81 ? -21.577 -11.026 41.186 1.00 66.81 81 GLN A CA 1
ATOM 655 C C . GLN A 1 81 ? -21.131 -11.421 39.765 1.00 66.81 81 G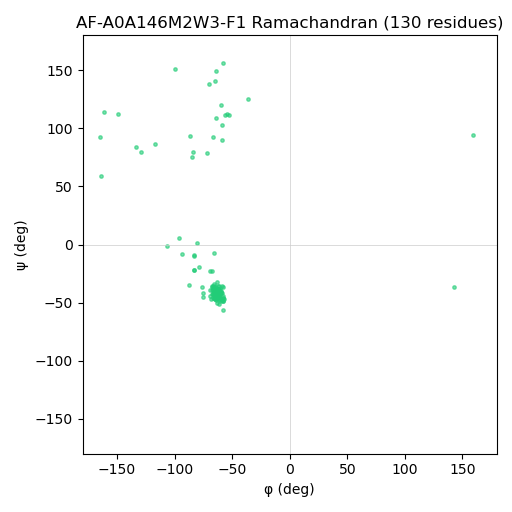LN A C 1
ATOM 657 O O . GLN A 1 81 ? -20.916 -10.552 38.928 1.00 66.81 81 GLN A O 1
ATOM 662 N N . VAL A 1 82 ? -20.961 -12.718 39.478 1.00 75.44 82 VAL A N 1
ATOM 663 C CA . VAL A 1 82 ? -20.353 -13.175 38.213 1.00 75.44 82 VAL A CA 1
ATOM 664 C C . VAL A 1 82 ? -21.323 -13.042 37.038 1.00 75.44 82 VAL A C 1
ATOM 666 O O . VAL A 1 82 ? -20.934 -12.509 36.002 1.00 75.44 82 VAL A O 1
ATOM 669 N N . ASP A 1 83 ? -22.584 -13.444 37.204 1.00 78.19 83 ASP A N 1
ATOM 670 C CA . ASP A 1 83 ? -23.595 -13.348 36.141 1.00 78.19 83 ASP A CA 1
ATOM 671 C C . ASP A 1 83 ? -23.933 -11.888 35.801 1.00 78.19 83 ASP A C 1
ATOM 673 O O . ASP A 1 83 ? -24.118 -11.539 34.635 1.00 78.19 83 ASP A O 1
ATOM 677 N N . GLU A 1 84 ? -23.939 -11.007 36.806 1.00 77.25 84 GLU A N 1
ATOM 678 C CA . GLU A 1 84 ? -24.172 -9.570 36.631 1.00 77.25 84 GLU A CA 1
ATOM 679 C C . GLU A 1 84 ? -23.002 -8.893 35.896 1.00 77.25 84 GLU A C 1
ATOM 681 O O . GLU A 1 84 ? -23.212 -8.085 34.990 1.00 77.25 84 GLU A O 1
ATOM 686 N N . VAL A 1 85 ? -21.764 -9.295 36.204 1.00 80.44 85 VAL A N 1
ATOM 687 C CA . VAL A 1 85 ? -20.559 -8.874 35.475 1.00 80.44 85 VAL A CA 1
ATOM 688 C C . VAL A 1 85 ? -20.579 -9.369 34.027 1.00 80.44 85 VAL A C 1
ATOM 690 O O . VAL A 1 85 ? -20.293 -8.586 33.121 1.00 80.44 85 VAL A O 1
ATOM 693 N N . ILE A 1 86 ? -20.943 -10.632 33.782 1.00 83.12 86 ILE A N 1
ATOM 694 C CA . ILE A 1 86 ? -21.058 -11.188 32.424 1.00 83.12 86 ILE A CA 1
ATOM 695 C C . ILE A 1 86 ? -22.121 -10.425 31.627 1.00 83.12 86 ILE A C 1
ATOM 697 O O . ILE A 1 86 ? -21.847 -9.986 30.511 1.00 83.12 86 ILE A O 1
ATOM 701 N N . SER A 1 87 ? -23.302 -10.202 32.211 1.00 83.00 87 SER A N 1
ATOM 702 C CA . SER A 1 87 ? -24.380 -9.441 31.574 1.00 83.00 87 SER A CA 1
ATOM 703 C C . SER A 1 87 ? -23.955 -8.007 31.249 1.00 83.00 87 SER A C 1
ATOM 705 O O . SER A 1 87 ? -24.269 -7.498 30.176 1.00 83.00 87 SER A O 1
ATOM 707 N N . LEU A 1 88 ? -23.227 -7.347 32.151 1.00 81.75 88 LEU A N 1
ATOM 708 C CA . LEU A 1 88 ? -22.730 -5.987 31.949 1.00 81.75 88 LEU A CA 1
ATOM 709 C C . LEU A 1 88 ? -21.705 -5.912 30.810 1.00 81.75 88 LEU A C 1
ATOM 711 O O . LEU A 1 88 ? -21.764 -5.003 29.980 1.00 81.75 88 LEU A O 1
ATOM 715 N N . VAL A 1 89 ? -20.771 -6.865 30.760 1.00 82.81 89 VAL A N 1
ATOM 716 C CA . VAL A 1 89 ? -19.787 -6.969 29.674 1.00 82.81 89 VAL A CA 1
ATOM 717 C C . VAL A 1 89 ? -20.499 -7.200 28.343 1.00 82.81 89 VAL A C 1
ATOM 719 O O . VAL A 1 89 ? -20.199 -6.507 27.372 1.00 82.81 89 VAL A O 1
ATOM 722 N N . GLN A 1 90 ? -21.483 -8.100 28.312 1.00 82.19 90 GLN A N 1
ATOM 723 C CA . GLN A 1 90 ? -22.257 -8.399 27.110 1.00 82.19 90 GLN A CA 1
ATOM 724 C C . GLN A 1 90 ? -23.060 -7.182 26.628 1.00 82.19 90 GLN A C 1
ATOM 726 O O . GLN A 1 90 ? -23.003 -6.847 25.452 1.00 82.19 90 GLN A O 1
ATOM 731 N N . GLN A 1 91 ? -23.704 -6.435 27.531 1.00 80.69 91 GLN A N 1
ATOM 732 C CA . GLN A 1 91 ? -24.388 -5.182 27.184 1.00 80.69 91 GLN A CA 1
ATOM 733 C C . GLN A 1 91 ? -23.440 -4.121 26.621 1.00 80.69 91 GLN A C 1
ATOM 735 O O . GLN A 1 91 ? -23.832 -3.362 25.739 1.00 80.69 91 GLN A O 1
ATOM 740 N N . CYS A 1 92 ? -22.200 -4.048 27.112 1.00 79.81 92 CYS A N 1
ATOM 741 C CA . CYS A 1 92 ? -21.215 -3.127 26.551 1.00 79.81 92 CYS A CA 1
ATOM 742 C C . CYS A 1 92 ? -20.821 -3.534 25.124 1.00 79.81 92 CYS A C 1
ATOM 744 O O . CYS A 1 92 ? -20.672 -2.654 24.285 1.00 79.81 92 CYS A O 1
ATOM 746 N N . ILE A 1 93 ? -20.687 -4.838 24.853 1.00 78.62 93 ILE A N 1
ATOM 747 C CA . ILE A 1 93 ? -20.369 -5.387 23.524 1.00 78.62 93 ILE A CA 1
ATOM 748 C C . ILE A 1 93 ? -21.546 -5.198 22.548 1.00 78.62 93 ILE A C 1
ATOM 750 O O . ILE A 1 93 ? -21.348 -4.747 21.420 1.00 78.62 93 ILE A O 1
ATOM 754 N N . ASP A 1 94 ? -22.774 -5.480 22.983 1.00 73.56 94 ASP A N 1
ATOM 755 C CA . ASP A 1 94 ? -23.973 -5.387 22.140 1.00 73.56 94 ASP A CA 1
ATOM 756 C C . ASP A 1 94 ? -24.409 -3.925 21.929 1.00 73.56 94 ASP A C 1
ATOM 758 O O . ASP A 1 94 ? -24.817 -3.532 20.836 1.00 73.56 94 ASP A O 1
ATOM 762 N N . GLY A 1 95 ? -24.257 -3.085 22.958 1.00 64.12 95 GLY A N 1
ATOM 763 C CA . GLY A 1 95 ? -24.552 -1.651 22.920 1.00 64.12 95 GLY A CA 1
ATOM 764 C C . GLY A 1 95 ? -23.579 -0.844 22.058 1.00 64.12 95 GLY A C 1
ATOM 765 O O . GLY A 1 95 ? -23.965 0.194 21.525 1.00 64.12 95 GLY A O 1
ATOM 766 N N . SER A 1 96 ? -22.357 -1.340 21.823 1.00 55.84 96 SER A N 1
ATOM 767 C CA . SER A 1 96 ? -21.481 -0.789 20.780 1.00 55.84 96 SER A CA 1
ATOM 768 C C . SER A 1 96 ? -22.017 -0.992 19.357 1.00 55.84 96 SER A C 1
ATOM 770 O O . SER A 1 96 ? -21.456 -0.419 18.437 1.00 55.84 96 SER A O 1
ATOM 772 N N . GLY A 1 97 ? -23.101 -1.755 19.155 1.00 46.81 97 GLY A N 1
ATOM 773 C CA . GLY A 1 97 ? -23.690 -2.021 17.841 1.00 46.81 97 GLY A CA 1
ATOM 774 C C . GLY A 1 97 ? -25.008 -1.309 17.512 1.00 46.81 97 GLY A C 1
ATOM 775 O O . GLY A 1 97 ? -25.497 -1.510 16.402 1.00 46.81 97 GLY A O 1
ATOM 776 N N . SER A 1 98 ? -25.584 -0.507 18.416 1.00 39.25 98 SER A N 1
ATOM 777 C CA . SER A 1 98 ? -26.952 0.021 18.277 1.00 39.25 98 SER A CA 1
ATOM 778 C C . SER A 1 98 ? -27.038 1.519 18.585 1.00 39.25 98 SER A C 1
ATOM 780 O O . SER A 1 98 ? -27.420 1.919 19.685 1.00 39.25 98 SER A O 1
ATOM 782 N N . THR A 1 99 ? -26.746 2.365 17.597 1.00 42.66 99 THR A N 1
ATOM 783 C CA . THR A 1 99 ? -27.399 3.677 17.515 1.00 42.66 99 THR A CA 1
ATOM 784 C C . THR A 1 99 ? -28.698 3.479 16.749 1.00 42.66 99 THR A C 1
ATOM 786 O O . THR A 1 99 ? -28.697 3.468 15.521 1.00 42.66 99 THR A O 1
ATOM 789 N N . ASP A 1 100 ? -29.783 3.256 17.488 1.00 37.38 100 ASP A N 1
ATOM 790 C CA . ASP A 1 100 ? -31.130 3.420 16.954 1.00 37.38 100 ASP A CA 1
ATOM 791 C C . ASP A 1 100 ? -31.271 4.878 16.507 1.00 37.38 100 ASP A C 1
ATOM 793 O O . ASP A 1 100 ? -31.124 5.810 17.307 1.00 37.38 100 ASP A O 1
ATOM 797 N N . ASP A 1 101 ? -31.544 5.059 15.219 1.00 40.69 101 ASP A N 1
ATOM 798 C CA . ASP A 1 101 ? -32.011 6.304 14.631 1.00 40.69 101 ASP A CA 1
ATOM 799 C C . ASP A 1 101 ? -33.329 6.701 15.307 1.00 40.69 101 ASP A C 1
ATOM 801 O O . ASP A 1 101 ? -34.417 6.316 14.883 1.00 40.69 101 ASP A O 1
ATOM 805 N N . THR A 1 102 ? -33.251 7.471 16.389 1.00 37.22 102 THR A N 1
ATOM 806 C CA . THR A 1 102 ? -34.418 8.187 16.906 1.00 37.22 102 THR A CA 1
ATOM 807 C C . THR A 1 102 ? -34.142 9.677 16.825 1.00 37.22 102 THR A C 1
ATOM 809 O O . THR A 1 102 ? -33.657 10.309 17.762 1.00 37.22 102 THR A O 1
ATOM 812 N N . GLU A 1 103 ? -34.451 10.239 15.657 1.00 45.06 103 GLU A N 1
ATOM 813 C CA . GLU A 1 103 ? -34.714 11.663 15.504 1.00 45.06 103 GLU A CA 1
ATOM 814 C C . GLU A 1 103 ? -35.791 12.079 16.518 1.00 45.06 103 GLU A C 1
ATOM 816 O O . GLU A 1 103 ? -36.954 11.684 16.433 1.00 45.06 103 GLU A O 1
ATOM 821 N N . GLY A 1 104 ? -35.402 12.878 17.506 1.00 33.09 104 GLY A N 1
ATOM 822 C CA . GLY A 1 104 ? -36.306 13.392 18.527 1.00 33.09 104 GLY A CA 1
ATOM 823 C C . GLY A 1 104 ? -35.646 14.539 19.267 1.00 33.09 104 GLY A C 1
ATOM 824 O O . GLY A 1 104 ? -34.888 14.329 20.207 1.00 33.09 104 GLY A O 1
ATOM 825 N N . GLY A 1 105 ? -35.885 15.757 18.783 1.00 35.97 105 GLY A N 1
ATOM 826 C CA . GLY A 1 105 ? -35.246 16.977 19.259 1.00 35.97 105 GLY A CA 1
ATOM 827 C C . GLY A 1 105 ? -35.431 17.268 20.750 1.00 35.97 105 GLY A C 1
ATOM 828 O O . GLY A 1 105 ? -36.409 16.878 21.380 1.00 35.97 105 GLY A O 1
ATOM 829 N N . GLY A 1 106 ? -34.497 18.045 21.293 1.00 29.23 106 GLY A N 1
ATOM 830 C CA . GLY A 1 106 ? -34.598 18.568 22.649 1.00 29.23 106 GLY A CA 1
ATOM 831 C C . GLY A 1 106 ? -33.247 18.977 23.204 1.00 29.23 106 GLY A C 1
ATOM 832 O O . GLY A 1 106 ? -32.521 18.165 23.756 1.00 29.23 106 GLY A O 1
ATOM 833 N N . SER A 1 107 ? -32.926 20.259 23.046 1.00 47.88 107 SER A N 1
ATOM 834 C CA . SER A 1 107 ? -31.820 20.963 23.697 1.00 47.88 107 SER A CA 1
ATOM 835 C C . SER A 1 107 ? -31.574 20.505 25.144 1.00 47.88 107 SER A C 1
ATOM 837 O O . SER A 1 107 ? -32.480 20.574 25.974 1.00 47.88 107 SER A O 1
ATOM 839 N N . SER A 1 108 ? -30.341 20.099 25.463 1.00 34.00 108 SER A N 1
ATOM 840 C CA . SER A 1 108 ? -29.779 20.138 26.820 1.00 34.00 108 SER A CA 1
ATOM 841 C C . SER A 1 108 ? -28.253 20.059 26.772 1.00 34.00 108 SER A C 1
ATOM 843 O O . SER A 1 108 ? -27.672 19.053 26.379 1.00 34.00 108 SER A O 1
ATOM 845 N N . ASN A 1 109 ? -27.608 21.147 27.193 1.00 41.75 109 ASN A N 1
ATOM 846 C CA . ASN A 1 109 ? -26.185 21.202 27.507 1.00 41.75 109 ASN A CA 1
ATOM 847 C C . ASN A 1 109 ? -25.823 20.113 28.532 1.00 41.75 109 ASN A C 1
ATOM 849 O O . ASN A 1 109 ? -26.183 20.228 29.702 1.00 41.75 109 ASN A O 1
ATOM 853 N N . SER A 1 110 ? -25.042 19.115 28.127 1.00 34.22 110 SER A N 1
ATOM 854 C CA . SER A 1 110 ? -24.239 18.302 29.039 1.00 34.22 110 SER A CA 1
ATOM 855 C C . SER A 1 110 ? -22.987 17.846 28.304 1.00 34.22 110 SER A C 1
ATOM 857 O O . SER A 1 110 ? -23.053 17.094 27.335 1.00 34.22 110 SER A O 1
ATOM 859 N N . GLY A 1 111 ? -21.838 18.363 28.735 1.00 39.66 111 GLY A N 1
ATOM 860 C CA . GLY A 1 111 ? -20.538 18.005 28.192 1.00 39.66 111 GLY A CA 1
ATOM 861 C C . GLY A 1 111 ? -20.188 16.555 28.503 1.00 39.66 111 GLY A C 1
ATOM 862 O O . GLY A 1 111 ? -19.596 16.287 29.536 1.00 39.66 111 GLY A O 1
ATOM 863 N N . THR A 1 112 ? -20.530 15.661 27.583 1.00 39.69 112 THR A N 1
ATOM 864 C CA . THR A 1 112 ? -19.871 14.376 27.284 1.00 39.69 112 THR A CA 1
ATOM 865 C C . THR A 1 112 ? -20.392 13.937 25.919 1.00 39.69 112 THR A C 1
ATOM 867 O O . THR A 1 112 ? -21.041 12.907 25.774 1.00 39.69 112 THR A O 1
ATOM 870 N N . ASP A 1 113 ? -20.165 14.782 24.919 1.00 36.81 113 ASP A N 1
ATOM 871 C CA . ASP A 1 113 ? -20.574 14.516 23.545 1.00 36.81 113 ASP A CA 1
ATOM 872 C C . ASP A 1 113 ? -19.483 13.661 22.881 1.00 36.81 113 ASP A C 1
ATOM 874 O O . ASP A 1 113 ? -18.614 14.148 22.158 1.00 36.81 113 ASP A O 1
ATOM 878 N N . ILE A 1 114 ? -19.446 12.368 23.222 1.00 46.59 114 ILE A N 1
ATOM 879 C CA . ILE A 1 114 ? -18.704 11.381 22.431 1.00 46.59 114 ILE A CA 1
ATOM 880 C C . ILE A 1 114 ? -19.652 10.985 21.305 1.00 46.59 114 ILE A C 1
ATOM 882 O O . ILE A 1 114 ? -20.331 9.964 21.372 1.00 46.59 114 ILE A O 1
ATOM 886 N N . HIS A 1 115 ? -19.723 11.834 20.282 1.00 42.62 115 HIS A N 1
ATOM 887 C CA . HIS A 1 115 ? -20.309 11.459 19.006 1.00 42.62 115 HIS A CA 1
ATOM 888 C C . HIS A 1 115 ? -19.515 10.254 18.477 1.00 42.62 115 HIS A C 1
ATOM 890 O O . HIS A 1 115 ? -18.379 10.382 18.019 1.00 42.62 115 HIS A O 1
ATOM 896 N N . THR A 1 116 ? -20.089 9.060 18.594 1.00 51.31 116 THR A N 1
ATOM 897 C CA . THR A 1 116 ? -19.573 7.813 18.029 1.00 51.31 116 THR A CA 1
ATOM 898 C C . THR A 1 116 ? -19.747 7.831 16.512 1.00 51.31 116 THR A C 1
ATOM 900 O O . THR A 1 116 ? -20.641 7.205 15.961 1.00 51.31 116 THR A O 1
ATOM 903 N N . THR A 1 117 ? -18.863 8.538 15.810 1.00 47.03 117 THR A N 1
ATOM 904 C CA . THR A 1 117 ? -18.672 8.390 14.354 1.00 47.03 117 THR A CA 1
ATOM 905 C C . THR A 1 117 ? -17.786 7.187 13.999 1.00 47.03 117 THR A C 1
ATOM 907 O O . THR A 1 117 ? -17.520 6.923 12.833 1.00 47.03 117 THR A O 1
ATOM 910 N N . THR A 1 118 ? -17.327 6.427 14.996 1.00 53.59 118 THR A N 1
ATOM 911 C CA . THR A 1 118 ? -16.286 5.401 14.843 1.00 53.59 118 THR A CA 1
ATOM 912 C C . THR A 1 118 ? -16.797 4.046 14.343 1.00 53.59 118 THR A C 1
ATOM 914 O O . THR A 1 118 ? -16.007 3.263 13.820 1.00 53.59 118 THR A O 1
ATOM 917 N N . ASP A 1 119 ? -18.084 3.731 14.499 1.00 54.22 119 ASP A N 1
ATOM 918 C CA . ASP A 1 119 ? -18.550 2.339 14.394 1.00 54.22 119 ASP A CA 1
ATOM 919 C C . ASP A 1 119 ? -18.912 1.903 12.958 1.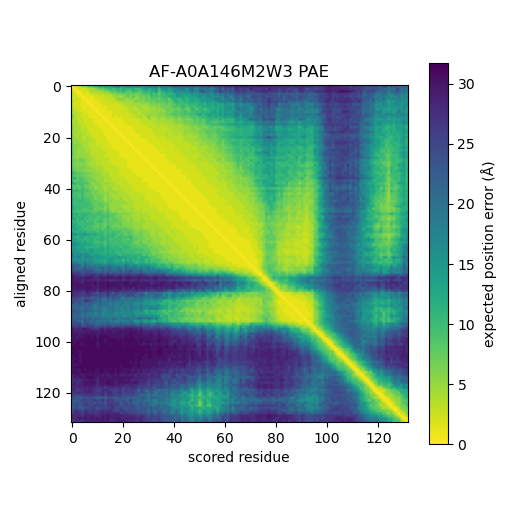00 54.22 119 ASP A C 1
ATOM 921 O O . ASP A 1 119 ? -18.600 0.784 12.546 1.00 54.22 119 ASP A O 1
ATOM 925 N N . HIS A 1 120 ? -19.469 2.809 12.141 1.00 53.06 120 HIS A N 1
ATOM 926 C CA . HIS A 1 120 ? -19.754 2.532 10.723 1.00 53.06 120 HIS A CA 1
ATOM 927 C C . HIS A 1 120 ? -18.460 2.351 9.912 1.00 53.06 120 HIS A C 1
ATOM 929 O O . HIS A 1 120 ? -18.287 1.350 9.214 1.00 53.06 120 HIS A O 1
ATOM 935 N N . ASP A 1 121 ? -17.506 3.261 10.121 1.00 51.50 121 ASP A N 1
ATOM 936 C CA . ASP A 1 121 ? -16.166 3.215 9.538 1.00 51.50 121 ASP A CA 1
ATOM 937 C C . ASP A 1 121 ? -15.404 1.937 9.905 1.00 51.50 121 ASP A C 1
ATOM 939 O O . ASP A 1 121 ? -14.632 1.435 9.095 1.00 51.50 121 ASP A O 1
ATOM 943 N N . THR A 1 122 ? -15.581 1.415 11.124 1.00 55.50 122 THR A N 1
ATOM 944 C CA . THR A 1 122 ? -14.872 0.214 11.595 1.00 55.50 122 THR A CA 1
ATOM 945 C C . THR A 1 122 ? -15.459 -1.054 10.970 1.00 55.50 122 THR A C 1
ATOM 947 O O . THR A 1 122 ? -14.706 -1.897 10.486 1.00 55.50 122 THR A O 1
ATOM 950 N N . LYS A 1 123 ? -16.792 -1.154 10.864 1.00 56.91 123 LYS A N 1
ATOM 951 C CA . LYS A 1 123 ? -17.481 -2.2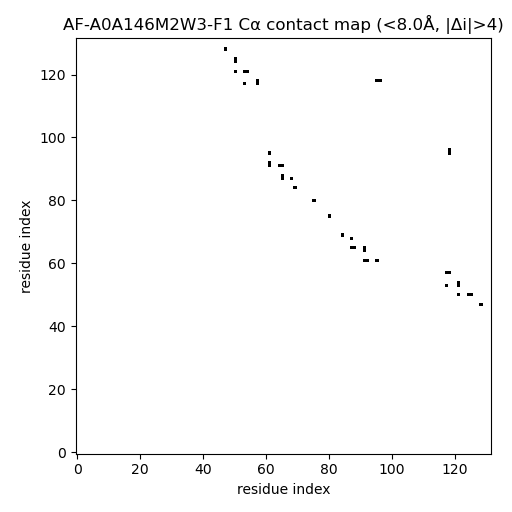95 10.234 1.00 56.91 123 LYS A CA 1
ATOM 952 C C . LYS A 1 123 ? -17.238 -2.395 8.724 1.00 56.91 123 LYS A C 1
ATOM 954 O O . LYS A 1 123 ? -17.130 -3.505 8.202 1.00 56.91 123 LYS A O 1
AT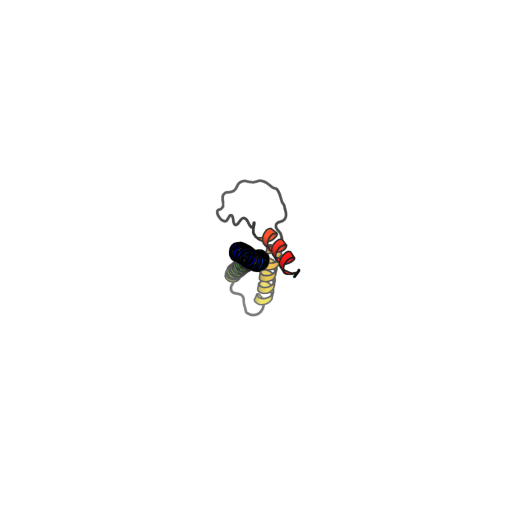OM 959 N N . GLU A 1 124 ? -17.136 -1.274 8.004 1.00 58.16 124 GLU A N 1
ATOM 960 C CA . GLU A 1 124 ? -16.698 -1.297 6.596 1.00 58.16 124 GLU A CA 1
ATOM 961 C C . GLU A 1 124 ? -15.231 -1.720 6.462 1.00 58.16 124 GLU A C 1
ATOM 963 O O . GLU A 1 124 ? -14.867 -2.466 5.550 1.00 58.16 124 GLU A O 1
ATOM 968 N N . CYS A 1 125 ? -14.393 -1.299 7.406 1.00 61.22 125 CYS A N 1
ATOM 969 C CA . CYS A 1 125 ? -12.975 -1.623 7.418 1.00 61.22 125 CYS A CA 1
ATOM 970 C C . CYS A 1 125 ? -12.705 -3.115 7.669 1.00 61.22 125 CYS A C 1
ATOM 972 O O . CYS A 1 125 ? -11.900 -3.734 6.972 1.00 61.22 125 CYS A O 1
ATOM 974 N N . GLU A 1 126 ? -13.422 -3.724 8.614 1.00 56.06 126 GLU A N 1
ATOM 975 C CA . GLU A 1 126 ? -13.324 -5.155 8.923 1.00 56.06 126 GLU A CA 1
ATOM 976 C C . GLU A 1 126 ? -13.807 -6.048 7.770 1.00 56.06 126 GLU A C 1
ATOM 978 O O . GLU A 1 126 ? -13.212 -7.096 7.515 1.00 56.06 126 GLU A O 1
ATOM 983 N N . LYS A 1 127 ? -14.823 -5.616 7.008 1.00 57.31 127 LYS A N 1
ATOM 984 C CA . LYS A 1 127 ? -15.289 -6.339 5.809 1.00 57.31 127 LYS A CA 1
ATOM 985 C C . LYS A 1 127 ? -14.240 -6.378 4.698 1.00 57.31 127 LYS A C 1
ATOM 987 O O . LYS A 1 127 ? -14.120 -7.394 4.017 1.00 57.31 127 LYS A O 1
ATOM 992 N N . ASN A 1 128 ? -13.464 -5.307 4.538 1.00 50.81 128 ASN A N 1
ATOM 993 C CA . ASN A 1 128 ? -12.427 -5.221 3.507 1.00 50.81 128 ASN A CA 1
ATOM 994 C C . ASN A 1 128 ? -11.134 -5.969 3.880 1.00 50.81 128 ASN A C 1
ATOM 996 O O . ASN A 1 128 ? -10.365 -6.320 2.991 1.00 50.81 128 ASN A O 1
ATOM 1000 N N . ASN A 1 129 ? -10.914 -6.267 5.165 1.00 46.69 129 ASN A N 1
ATOM 1001 C CA . ASN A 1 129 ? -9.754 -7.033 5.641 1.00 46.69 129 ASN A CA 1
ATOM 1002 C C . ASN A 1 129 ? -9.940 -8.564 5.538 1.00 46.69 129 ASN A C 1
ATOM 1004 O O . ASN A 1 129 ? -8.987 -9.310 5.744 1.00 46.69 129 ASN A O 1
ATOM 1008 N N . LEU A 1 130 ? -11.151 -9.042 5.215 1.00 43.28 130 LEU A N 1
ATOM 1009 C CA . LEU A 1 130 ? -11.470 -10.467 5.025 1.00 43.28 130 LEU A CA 1
ATOM 1010 C C . LEU A 1 130 ? -11.422 -10.924 3.554 1.00 43.28 130 LEU A C 1
ATOM 1012 O O . LEU A 1 130 ? -11.751 -12.073 3.263 1.00 43.28 130 LEU A O 1
ATOM 1016 N N . ILE A 1 131 ? -11.005 -10.057 2.624 1.00 44.72 131 ILE A N 1
ATOM 1017 C CA . ILE A 1 131 ? -10.815 -10.410 1.210 1.00 44.72 131 ILE A CA 1
ATOM 1018 C C . ILE A 1 131 ? -9.426 -9.950 0.749 1.00 44.72 131 ILE A C 1
ATOM 1020 O O . ILE A 1 131 ? -9.299 -8.925 0.084 1.00 44.72 131 ILE A O 1
ATOM 1024 N N . GLN A 1 132 ? -8.401 -10.735 1.092 1.00 35.12 132 GLN A N 1
ATOM 1025 C CA . GLN A 1 132 ? -7.219 -11.008 0.261 1.00 35.12 132 GLN A CA 1
ATOM 1026 C C . GLN A 1 132 ? -6.716 -12.423 0.544 1.00 35.12 132 GLN A C 1
ATOM 1028 O O . GLN A 1 132 ? -6.397 -12.713 1.717 1.00 35.12 132 GLN A O 1
#

Nearest PDB structures (foldseek):
  5wkq-assembly1_A  TM=6.868E-01  e=5.931E+00  Shigella flexneri